Protein AF-A0A1I1QDD0-F1 (afdb_monomer_lite)

Sequence (96 aa):
MKKIAAIFVLIAELFLLNPSPATAQILTTPIKVLIVYDAPSPDQYEKLGFAYAIMLRNLIGHFNSAVDLVPIQNYSAGKIESYQATFYLGSYYNNP

Radius of gyration: 25.01 Å; chains: 1; bounding box: 55×49×55 Å

Secondary structure (DSSP, 8-state):
-HHHHHHHHHHHHHHHTSPPP-------SPEEEEEEE---TTSTTTTHHHHHHHHHHHHHTTSSEEEEEEEGGG--TTGGGG-SEEEEE--STT--

pLDDT: mean 88.82, std 11.94, range [62.41, 98.75]

Structure (mmCIF, N/CA/C/O backbone):
data_AF-A0A1I1QDD0-F1
#
_entry.id   AF-A0A1I1QDD0-F1
#
loop_
_atom_site.group_PDB
_atom_site.id
_atom_site.type_symbol
_atom_site.label_atom_id
_atom_site.label_alt_id
_atom_site.label_comp_id
_atom_site.label_asym_id
_atom_site.label_entity_id
_atom_site.label_seq_id
_atom_site.pdbx_PDB_ins_code
_atom_site.Cartn_x
_atom_site.Cartn_y
_atom_site.Cartn_z
_atom_site.occupancy
_atom_site.B_iso_or_equiv
_atom_site.auth_seq_id
_atom_site.auth_comp_id
_atom_site.auth_asym_id
_atom_site.auth_atom_id
_atom_site.pdbx_PDB_model_num
ATOM 1 N N . MET A 1 1 ? 42.659 -39.681 -35.923 1.00 62.41 1 MET A N 1
ATOM 2 C CA . MET A 1 1 ? 41.332 -39.097 -36.235 1.00 62.41 1 MET A CA 1
ATOM 3 C C . MET A 1 1 ? 40.364 -39.144 -35.049 1.00 62.41 1 MET A C 1
ATOM 5 O O . MET A 1 1 ? 39.930 -38.087 -34.624 1.00 62.41 1 MET A O 1
ATOM 9 N N . LYS A 1 2 ? 40.091 -40.309 -34.436 1.00 62.97 2 LYS A N 1
ATOM 10 C CA . LYS A 1 2 ? 39.131 -40.434 -33.310 1.00 62.97 2 LYS A CA 1
ATOM 11 C C . LYS A 1 2 ? 39.449 -39.572 -32.068 1.00 62.97 2 LYS A C 1
ATOM 13 O O . LYS A 1 2 ? 38.548 -38.977 -31.499 1.00 62.97 2 LYS A O 1
ATOM 18 N N . LYS A 1 3 ? 40.729 -39.448 -31.686 1.00 64.12 3 LYS A N 1
ATOM 19 C CA . LYS A 1 3 ? 41.162 -38.624 -30.534 1.00 64.12 3 LYS A CA 1
ATOM 20 C C . LYS A 1 3 ? 40.982 -37.115 -30.756 1.00 64.12 3 LYS A C 1
ATOM 22 O O . LYS A 1 3 ? 40.695 -36.393 -29.816 1.00 64.12 3 LYS A O 1
ATOM 27 N N . ILE A 1 4 ? 41.124 -36.663 -32.003 1.00 74.81 4 ILE A N 1
ATOM 28 C CA . ILE A 1 4 ? 40.940 -35.255 -32.381 1.00 74.81 4 ILE A CA 1
ATOM 29 C C . ILE A 1 4 ? 39.447 -34.906 -32.337 1.00 74.81 4 ILE A C 1
ATOM 31 O O . ILE A 1 4 ? 39.080 -33.887 -31.768 1.00 74.81 4 ILE A O 1
ATOM 35 N N . ALA A 1 5 ? 38.582 -35.795 -32.836 1.00 74.00 5 ALA A N 1
ATOM 36 C CA . ALA A 1 5 ? 37.131 -35.625 -32.746 1.00 74.00 5 ALA A CA 1
ATOM 37 C C . ALA A 1 5 ? 36.632 -35.539 -31.289 1.00 74.00 5 ALA A C 1
ATOM 39 O O . ALA A 1 5 ? 35.792 -34.701 -30.986 1.00 74.00 5 ALA A O 1
ATOM 40 N N . ALA A 1 6 ? 37.194 -36.341 -30.376 1.00 74.06 6 ALA A N 1
ATOM 41 C CA . ALA A 1 6 ? 36.828 -36.304 -28.957 1.00 74.06 6 ALA A CA 1
ATOM 42 C C . ALA A 1 6 ? 37.166 -34.963 -28.274 1.00 74.06 6 ALA A C 1
ATOM 44 O O . ALA A 1 6 ? 36.406 -34.493 -27.433 1.00 74.06 6 ALA A O 1
ATOM 45 N N . ILE A 1 7 ? 38.271 -34.318 -28.661 1.00 78.88 7 ILE A N 1
ATOM 46 C CA . ILE A 1 7 ? 38.660 -33.003 -28.126 1.00 78.88 7 ILE A CA 1
ATOM 47 C C . ILE A 1 7 ? 37.685 -31.914 -28.591 1.00 78.88 7 ILE A C 1
ATOM 49 O O . ILE A 1 7 ? 37.296 -31.063 -27.797 1.00 78.88 7 ILE A O 1
ATOM 53 N N . PHE A 1 8 ? 37.242 -31.959 -29.850 1.00 79.31 8 PHE A N 1
ATOM 54 C CA . PHE A 1 8 ? 36.250 -31.006 -30.356 1.00 79.31 8 PHE A CA 1
ATOM 55 C C . PHE A 1 8 ? 34.883 -31.153 -29.677 1.00 79.31 8 PHE A C 1
ATOM 57 O O . PHE A 1 8 ? 34.238 -30.143 -29.408 1.00 79.31 8 PHE A O 1
ATOM 64 N N . VAL A 1 9 ? 34.468 -32.381 -29.349 1.00 80.62 9 VAL A N 1
ATOM 65 C CA . VAL A 1 9 ? 33.231 -32.632 -28.587 1.00 80.62 9 VAL A CA 1
ATOM 66 C C . VAL A 1 9 ? 33.337 -32.063 -27.171 1.00 80.62 9 VAL A C 1
ATOM 68 O O . VAL A 1 9 ? 32.450 -31.329 -26.749 1.00 80.62 9 VAL A O 1
ATOM 71 N N . LEU A 1 10 ? 34.459 -32.297 -26.482 1.00 77.62 10 LEU A N 1
ATOM 72 C CA . LEU A 1 10 ? 34.678 -31.773 -25.131 1.00 77.62 10 LEU A CA 1
ATOM 73 C C . LEU A 1 10 ? 34.659 -30.232 -25.097 1.00 77.62 10 LEU A C 1
ATOM 75 O O . LEU A 1 10 ? 34.070 -29.634 -24.202 1.00 77.62 10 LEU A O 1
ATOM 79 N N . ILE A 1 11 ? 35.265 -29.574 -26.091 1.00 76.94 11 ILE A N 1
ATOM 80 C CA . ILE A 1 11 ? 35.262 -28.106 -26.192 1.00 76.94 11 ILE A CA 1
ATOM 81 C C . ILE A 1 11 ? 33.848 -27.575 -26.472 1.00 76.94 11 ILE A C 1
ATOM 83 O O . ILE A 1 11 ? 33.451 -26.569 -25.888 1.00 76.94 11 ILE A O 1
ATOM 87 N N . ALA A 1 12 ? 33.070 -28.247 -27.325 1.00 73.81 12 ALA A N 1
ATOM 88 C CA . ALA A 1 12 ? 31.691 -27.853 -27.613 1.00 73.81 12 ALA A CA 1
ATOM 89 C C . ALA A 1 12 ? 30.786 -27.961 -26.372 1.00 73.81 12 ALA A C 1
ATOM 91 O O . ALA A 1 12 ? 29.992 -27.060 -26.110 1.00 73.81 12 ALA A O 1
ATOM 92 N N . GLU A 1 13 ? 30.948 -29.013 -25.568 1.00 71.00 13 GLU A N 1
ATOM 93 C CA . GLU A 1 13 ? 30.218 -29.188 -24.307 1.00 71.00 13 GLU A CA 1
ATOM 94 C C . GLU A 1 13 ? 30.586 -28.112 -23.273 1.00 71.00 13 GLU A C 1
ATOM 96 O O . GLU A 1 13 ? 29.703 -27.568 -22.611 1.00 71.00 13 GLU A O 1
ATOM 101 N N . LEU A 1 14 ? 31.863 -27.716 -23.196 1.00 66.56 14 LEU A N 1
ATOM 102 C CA . LEU A 1 14 ? 32.310 -26.597 -22.357 1.00 66.56 14 LEU A CA 1
ATOM 103 C C . LEU A 1 14 ? 31.696 -25.247 -22.769 1.00 66.56 14 LEU A C 1
ATOM 105 O O . LEU A 1 14 ? 31.436 -24.413 -21.904 1.00 66.56 14 LEU A O 1
ATOM 109 N N . PHE A 1 15 ? 31.417 -25.031 -24.058 1.00 64.75 15 PHE A N 1
ATOM 110 C CA . PHE A 1 15 ? 30.724 -23.824 -24.531 1.00 64.75 15 PHE A CA 1
ATOM 111 C C . PHE A 1 15 ? 29.221 -23.824 -24.211 1.00 64.75 15 PHE A C 1
ATOM 113 O O . PHE A 1 15 ? 28.659 -22.759 -23.964 1.00 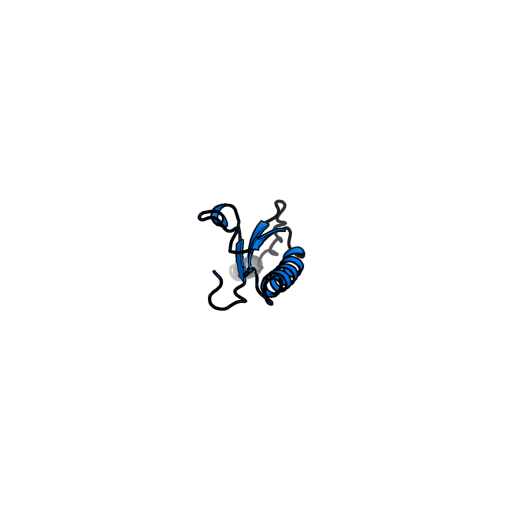64.75 15 PHE A O 1
ATOM 120 N N . LEU A 1 16 ? 28.572 -24.993 -24.177 1.00 66.69 16 LEU A N 1
ATOM 121 C CA . LEU A 1 16 ? 27.152 -25.137 -23.817 1.00 66.69 16 LEU A CA 1
ATOM 122 C C . LEU A 1 16 ? 26.900 -25.015 -22.305 1.00 66.69 16 LEU A C 1
ATOM 124 O O . LEU A 1 16 ? 25.780 -24.727 -21.889 1.00 66.69 16 LEU A O 1
ATOM 128 N N . LEU A 1 17 ? 27.938 -25.214 -21.489 1.00 65.62 17 LEU A N 1
ATOM 129 C CA . LEU A 1 17 ? 27.901 -25.046 -20.034 1.00 65.62 17 LEU A CA 1
ATOM 130 C C . LEU A 1 17 ? 28.084 -23.592 -19.580 1.00 65.62 17 LEU A C 1
ATOM 132 O O . LEU A 1 17 ? 27.950 -23.322 -18.388 1.00 65.62 17 LEU A O 1
ATOM 136 N N . ASN A 1 18 ? 28.368 -22.654 -20.490 1.00 69.44 18 ASN A N 1
ATOM 137 C CA . ASN A 1 18 ? 28.395 -21.235 -20.152 1.00 69.44 18 ASN A CA 1
ATOM 138 C C . ASN A 1 18 ? 26.959 -20.694 -20.122 1.00 69.44 18 ASN A C 1
ATOM 140 O O . ASN A 1 18 ? 26.358 -20.525 -21.189 1.00 69.44 18 ASN A O 1
ATOM 144 N N . PRO A 1 19 ? 26.387 -20.385 -18.940 1.00 69.62 19 PRO A N 1
ATOM 145 C CA . PRO A 1 19 ? 25.117 -19.683 -18.898 1.00 69.62 19 PRO A CA 1
ATOM 146 C C . PRO A 1 19 ? 25.307 -18.349 -19.620 1.00 69.62 19 PRO A C 1
ATOM 148 O O . PRO A 1 19 ? 26.197 -17.566 -19.280 1.00 69.62 19 PRO A O 1
ATOM 151 N N . SER A 1 20 ? 24.490 -18.101 -20.646 1.00 72.19 20 SER A N 1
ATOM 152 C CA . SER A 1 20 ? 24.444 -16.780 -21.271 1.00 72.19 20 SER A CA 1
ATOM 153 C C . SER A 1 20 ? 24.227 -15.742 -20.169 1.00 72.19 20 SER A C 1
ATOM 155 O O . SER A 1 20 ? 23.401 -15.993 -19.283 1.00 72.19 20 SER A O 1
ATOM 157 N N . PRO A 1 21 ? 24.953 -14.607 -20.175 1.00 71.06 21 PRO A N 1
ATOM 158 C CA . PRO A 1 21 ? 24.738 -13.573 -19.178 1.00 71.06 21 PRO A CA 1
ATOM 159 C C . PRO A 1 21 ? 23.256 -13.210 -19.202 1.00 71.06 21 PRO A C 1
ATOM 161 O O . PRO A 1 21 ? 22.722 -12.824 -20.246 1.00 71.06 21 PRO A O 1
ATOM 164 N N . ALA A 1 22 ? 22.578 -13.414 -18.070 1.00 70.12 22 ALA A N 1
ATOM 165 C CA . ALA A 1 22 ? 21.177 -13.069 -17.938 1.00 70.12 22 ALA A CA 1
ATOM 166 C C . ALA A 1 22 ? 21.049 -11.584 -18.280 1.00 70.12 22 ALA A C 1
ATOM 168 O O . ALA A 1 22 ? 21.575 -10.720 -17.579 1.00 70.12 22 ALA A O 1
ATOM 169 N N . THR A 1 23 ? 20.413 -11.290 -19.410 1.00 68.75 23 THR A N 1
ATOM 170 C CA . THR A 1 23 ? 20.154 -9.907 -19.787 1.00 68.75 23 THR A CA 1
ATOM 171 C C . THR A 1 23 ? 19.115 -9.394 -18.806 1.00 68.75 23 THR A C 1
ATOM 173 O O . THR A 1 23 ? 18.004 -9.924 -18.753 1.00 68.75 23 THR A O 1
ATOM 176 N N . ALA A 1 24 ? 19.486 -8.405 -17.993 1.00 65.94 24 ALA A N 1
ATOM 177 C CA . ALA A 1 24 ? 18.543 -7.748 -17.105 1.00 65.94 24 ALA A CA 1
ATOM 178 C C . ALA A 1 24 ? 17.399 -7.185 -17.958 1.00 65.94 24 ALA A C 1
ATOM 180 O O . ALA A 1 24 ? 17.611 -6.322 -18.812 1.00 65.94 24 ALA A O 1
ATOM 181 N N . GLN A 1 25 ? 16.192 -7.712 -17.764 1.00 69.00 25 GLN A N 1
ATOM 182 C CA . GLN A 1 25 ? 15.009 -7.182 -18.424 1.00 69.00 25 GLN A CA 1
ATOM 183 C C . GLN A 1 25 ? 14.696 -5.831 -17.788 1.00 69.00 25 GLN A C 1
ATOM 185 O O . GLN A 1 25 ? 14.328 -5.751 -16.616 1.00 69.00 25 GLN A O 1
ATOM 190 N N . ILE A 1 26 ? 14.872 -4.757 -18.553 1.00 68.81 26 ILE A N 1
ATOM 191 C CA . ILE A 1 26 ? 14.438 -3.430 -18.128 1.00 68.81 26 ILE A CA 1
ATOM 192 C C . ILE A 1 26 ? 12.914 -3.423 -18.223 1.00 68.81 26 ILE A C 1
ATOM 194 O O . ILE A 1 26 ? 12.355 -3.423 -19.321 1.00 68.81 26 ILE A O 1
ATOM 198 N N . LEU A 1 27 ? 12.232 -3.419 -17.077 1.00 73.81 27 LEU A N 1
ATOM 199 C CA . LEU A 1 27 ? 10.802 -3.137 -17.049 1.00 73.81 27 LEU A CA 1
ATOM 200 C C . LEU A 1 27 ? 10.609 -1.683 -17.483 1.00 73.81 27 LEU A C 1
ATOM 202 O O . LEU A 1 27 ? 11.024 -0.768 -16.775 1.00 73.81 27 LEU A O 1
ATOM 206 N N . THR A 1 28 ? 10.011 -1.459 -18.649 1.00 83.69 28 THR A N 1
ATOM 207 C CA . THR A 1 28 ? 9.746 -0.108 -19.175 1.00 83.69 28 THR A CA 1
ATOM 208 C C . THR A 1 28 ? 8.434 0.468 -18.653 1.00 83.69 28 THR A C 1
ATOM 210 O O . THR A 1 28 ? 8.299 1.681 -18.525 1.00 83.69 28 THR A O 1
ATOM 213 N N . THR A 1 29 ? 7.479 -0.395 -18.304 1.00 91.56 29 THR A N 1
ATOM 214 C CA . THR A 1 29 ? 6.209 -0.001 -17.685 1.00 91.56 29 THR A CA 1
ATOM 215 C C . THR A 1 29 ? 6.327 -0.124 -16.166 1.00 91.56 29 THR A C 1
ATOM 217 O O . THR A 1 29 ? 6.725 -1.195 -15.703 1.00 91.56 29 THR A O 1
ATOM 220 N N . PRO A 1 30 ? 5.988 0.919 -15.384 1.00 94.62 30 PRO A N 1
ATOM 221 C CA . PRO A 1 30 ? 6.028 0.833 -13.931 1.00 94.62 30 PRO A CA 1
ATOM 222 C C . PRO A 1 30 ? 5.110 -0.269 -13.391 1.00 94.62 30 PRO A C 1
ATOM 224 O O . PRO A 1 30 ? 3.953 -0.384 -13.798 1.00 94.62 30 PRO A O 1
ATOM 227 N N . ILE A 1 31 ? 5.607 -1.046 -12.430 1.00 95.50 31 ILE A N 1
ATOM 228 C CA . ILE A 1 31 ? 4.803 -1.997 -11.654 1.00 95.50 31 ILE A CA 1
ATOM 229 C C . ILE A 1 31 ? 3.835 -1.198 -10.779 1.00 95.50 31 ILE A C 1
ATOM 231 O O . ILE A 1 31 ? 4.266 -0.440 -9.911 1.00 95.50 31 ILE A O 1
ATOM 235 N N . LYS A 1 32 ? 2.529 -1.372 -10.962 1.00 97.88 32 LYS A N 1
ATOM 236 C CA . LYS A 1 32 ? 1.518 -0.822 -10.060 1.00 97.88 32 LYS A CA 1
ATOM 237 C C . LYS A 1 32 ? 1.475 -1.650 -8.783 1.00 97.88 32 LYS A C 1
ATOM 239 O O . LYS A 1 32 ? 1.161 -2.843 -8.808 1.00 97.88 32 LYS A O 1
ATOM 244 N N . VAL A 1 33 ? 1.739 -0.991 -7.665 1.00 98.56 33 VAL A N 1
ATOM 245 C CA . VAL A 1 33 ? 1.716 -1.575 -6.327 1.00 98.56 33 VAL A CA 1
ATOM 246 C C . VAL A 1 33 ? 0.632 -0.900 -5.502 1.00 98.56 33 VAL A C 1
ATOM 248 O O . VAL A 1 33 ? 0.558 0.326 -5.448 1.00 98.56 33 VAL A O 1
ATOM 251 N N . LEU A 1 34 ? -0.187 -1.703 -4.834 1.00 98.75 34 LEU A N 1
ATOM 252 C CA . LEU A 1 34 ? -1.133 -1.227 -3.836 1.00 98.75 34 LEU A CA 1
ATOM 253 C C . LEU A 1 34 ? -0.579 -1.515 -2.440 1.00 98.75 34 LEU A C 1
ATOM 255 O O . LEU A 1 34 ? -0.237 -2.651 -2.125 1.00 98.75 34 LEU A O 1
ATOM 259 N N . ILE A 1 35 ? -0.516 -0.504 -1.584 1.00 98.75 35 ILE A N 1
ATOM 260 C CA . ILE A 1 35 ? -0.270 -0.683 -0.155 1.00 98.75 35 ILE A CA 1
ATOM 261 C C . ILE A 1 35 ? -1.541 -0.273 0.571 1.00 98.75 35 ILE A C 1
ATOM 263 O O . ILE A 1 35 ? -1.922 0.899 0.580 1.00 98.75 35 ILE A O 1
ATOM 267 N N . VAL A 1 36 ? -2.192 -1.254 1.181 1.00 98.44 36 VAL A N 1
ATOM 268 C CA . VAL A 1 36 ? -3.328 -1.037 2.069 1.00 98.44 36 VAL A CA 1
ATOM 269 C C . VAL A 1 36 ? -2.813 -1.007 3.504 1.00 98.44 36 VAL A C 1
ATOM 271 O O . VAL A 1 36 ? -2.000 -1.851 3.874 1.00 98.44 36 VAL A O 1
ATOM 274 N N . TYR A 1 37 ? -3.240 -0.044 4.314 1.00 98.19 37 TYR A N 1
ATOM 275 C CA . TYR A 1 37 ? -2.741 0.115 5.683 1.00 98.19 37 TYR A CA 1
ATOM 276 C C . TYR A 1 37 ? -3.863 0.402 6.676 1.00 98.19 37 TYR A C 1
ATOM 278 O O . TYR A 1 37 ? -4.893 0.974 6.319 1.00 98.19 37 TYR A O 1
ATOM 286 N N . ASP A 1 38 ? -3.652 0.028 7.934 1.00 97.81 38 ASP A N 1
ATOM 287 C CA . ASP A 1 38 ? -4.568 0.392 9.010 1.00 97.81 38 ASP A CA 1
ATOM 288 C C . ASP A 1 38 ? -4.523 1.897 9.301 1.00 97.81 38 ASP A C 1
ATOM 290 O O . ASP A 1 38 ? -3.454 2.476 9.504 1.00 97.81 38 ASP A O 1
ATOM 294 N N . ALA A 1 39 ? -5.698 2.520 9.355 1.00 96.19 39 ALA A N 1
ATOM 295 C CA . ALA A 1 39 ? -5.886 3.919 9.721 1.00 96.19 39 ALA A CA 1
ATOM 296 C C . ALA A 1 39 ? -7.146 4.060 10.594 1.00 96.19 39 ALA A C 1
ATOM 298 O O . ALA A 1 39 ? -8.140 4.634 10.144 1.00 96.19 39 ALA A O 1
ATOM 299 N N . PRO A 1 40 ? -7.149 3.487 11.814 1.00 95.00 40 PRO A N 1
ATOM 300 C CA . PRO A 1 40 ? -8.292 3.601 12.716 1.00 95.00 40 PRO A CA 1
ATOM 301 C C . PRO A 1 40 ? -8.583 5.084 12.959 1.00 95.00 40 PRO A C 1
ATOM 303 O O . PRO A 1 40 ? -7.699 5.825 13.383 1.00 95.00 40 PRO A O 1
ATOM 306 N N . SER A 1 41 ? -9.805 5.525 12.663 1.00 90.56 41 SER A N 1
ATOM 307 C CA . SER A 1 41 ? -10.214 6.913 12.867 1.00 90.56 41 SER A CA 1
ATOM 308 C C . SER A 1 41 ? -11.619 6.981 13.469 1.00 90.56 41 SER A C 1
ATOM 310 O O . SER A 1 41 ? -12.520 6.295 12.976 1.00 90.56 41 SER A O 1
ATOM 312 N N . PRO A 1 42 ? -11.841 7.811 14.504 1.00 89.25 42 PRO A N 1
ATOM 313 C CA . PRO A 1 42 ? -10.838 8.592 15.239 1.00 89.25 42 PRO A CA 1
ATOM 314 C C . PRO A 1 42 ? -10.066 7.724 16.257 1.00 89.25 42 PRO A C 1
ATOM 316 O O . PRO A 1 42 ? -10.682 7.122 17.132 1.00 89.25 42 PRO A O 1
ATOM 319 N N . ASP A 1 43 ? -8.728 7.684 16.191 1.00 93.31 43 ASP A N 1
ATOM 320 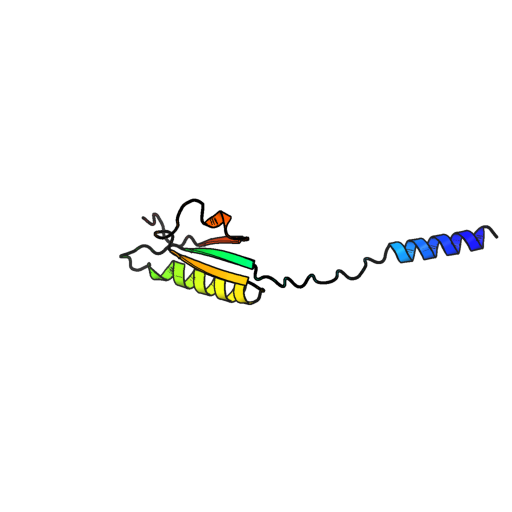C CA . ASP A 1 43 ? -7.880 6.974 17.169 1.00 93.31 43 ASP A CA 1
ATOM 321 C C . ASP A 1 43 ? -6.460 7.584 17.271 1.00 93.31 43 ASP A C 1
ATOM 323 O O . ASP A 1 43 ? -5.954 8.204 16.335 1.00 93.31 43 ASP A O 1
ATOM 327 N N . GLN A 1 44 ? -5.780 7.406 18.412 1.00 92.81 44 GLN A N 1
ATOM 328 C CA . GLN A 1 44 ? -4.407 7.894 18.627 1.00 92.81 44 GLN A CA 1
ATOM 329 C C . GLN A 1 44 ? -3.364 7.258 17.685 1.00 92.81 44 GLN A C 1
ATOM 331 O O . GLN A 1 44 ? -2.314 7.852 17.431 1.00 92.81 44 GLN A O 1
ATOM 336 N N . TYR A 1 45 ? -3.647 6.066 17.158 1.00 93.81 45 TYR A N 1
ATOM 337 C CA . TYR A 1 45 ? -2.782 5.311 16.257 1.00 93.81 45 TYR A CA 1
ATOM 338 C C . TYR A 1 45 ? -3.152 5.479 14.775 1.00 93.81 45 TYR A C 1
ATOM 340 O O . TYR A 1 45 ? -2.546 4.814 13.936 1.00 93.81 45 TYR A O 1
ATOM 348 N N . GLU A 1 46 ? -4.064 6.397 14.419 1.00 94.00 46 GLU A N 1
ATOM 349 C CA . GLU A 1 46 ? -4.516 6.654 13.035 1.00 94.00 46 GLU A CA 1
ATOM 350 C C . GLU A 1 46 ? -3.352 6.788 12.033 1.00 94.00 46 GLU A C 1
ATOM 352 O O . GLU A 1 46 ? -3.415 6.331 10.893 1.00 94.00 46 GLU A O 1
ATOM 357 N N . LYS A 1 47 ? -2.243 7.394 12.471 1.00 95.56 47 LYS A N 1
ATOM 358 C CA . LYS A 1 47 ? -1.070 7.672 11.629 1.00 95.56 47 LYS A CA 1
ATOM 359 C C . LYS A 1 47 ? -0.024 6.555 11.612 1.00 95.56 47 LYS A C 1
ATOM 361 O O . LYS A 1 47 ? 0.920 6.644 10.826 1.00 95.56 47 LYS A O 1
ATOM 366 N N . LEU A 1 48 ? -0.151 5.529 12.457 1.00 97.00 48 LEU A N 1
ATOM 367 C CA . LEU A 1 48 ? 0.872 4.491 12.618 1.00 97.00 48 LEU A CA 1
ATOM 368 C C . LEU A 1 48 ? 1.028 3.653 11.343 1.00 97.00 48 LEU A C 1
ATOM 370 O O . LEU A 1 48 ? 2.129 3.561 10.797 1.00 97.00 48 LEU A O 1
ATOM 374 N N . GLY A 1 49 ? -0.076 3.110 10.824 1.00 97.31 49 GLY A N 1
ATOM 375 C CA . GLY A 1 49 ? -0.060 2.322 9.592 1.00 97.31 49 GLY A CA 1
ATOM 376 C C . GLY A 1 49 ? 0.380 3.149 8.387 1.00 97.31 49 GLY A C 1
ATOM 377 O O . GLY A 1 49 ? 1.160 2.677 7.560 1.00 97.31 49 GLY A O 1
ATOM 378 N N . PHE A 1 50 ? -0.019 4.425 8.330 1.00 97.75 50 PHE A N 1
ATOM 379 C CA . PHE A 1 50 ? 0.413 5.336 7.270 1.00 97.75 50 PHE A CA 1
ATOM 380 C C . PHE A 1 50 ? 1.928 5.583 7.287 1.00 97.75 50 PHE A C 1
ATOM 382 O O . PHE A 1 50 ? 2.564 5.591 6.233 1.00 97.75 50 PHE A O 1
ATOM 389 N N . ALA A 1 51 ? 2.532 5.730 8.470 1.00 98.31 51 ALA A N 1
ATOM 390 C CA . ALA A 1 51 ? 3.978 5.886 8.595 1.00 98.31 51 ALA A CA 1
ATOM 391 C C . ALA A 1 51 ? 4.728 4.660 8.043 1.00 98.31 51 ALA A C 1
ATOM 393 O O . ALA A 1 51 ? 5.662 4.814 7.252 1.00 98.31 51 ALA A O 1
ATOM 394 N N . TYR A 1 52 ? 4.282 3.444 8.375 1.00 98.38 52 TYR A N 1
ATOM 395 C CA . TYR A 1 52 ? 4.859 2.214 7.821 1.00 98.38 52 TYR A CA 1
ATOM 396 C C . TYR A 1 52 ? 4.632 2.089 6.310 1.00 98.38 52 TYR A C 1
ATOM 398 O O . TYR A 1 52 ? 5.538 1.676 5.584 1.00 98.38 52 TYR A O 1
ATOM 406 N N . ALA A 1 53 ? 3.469 2.516 5.815 1.00 98.56 53 ALA A N 1
ATOM 407 C CA . ALA A 1 53 ? 3.163 2.540 4.389 1.00 98.56 53 ALA A CA 1
ATOM 408 C C . ALA A 1 53 ? 4.099 3.476 3.611 1.00 98.56 53 ALA A C 1
ATOM 410 O O . ALA A 1 53 ? 4.574 3.114 2.534 1.00 98.56 53 ALA A O 1
ATOM 411 N N . ILE A 1 54 ? 4.439 4.641 4.175 1.00 98.62 54 ILE A N 1
ATOM 412 C CA . ILE A 1 54 ? 5.444 5.550 3.606 1.00 98.62 54 ILE A CA 1
ATOM 413 C C . ILE A 1 54 ? 6.824 4.887 3.576 1.00 98.62 54 ILE A C 1
ATOM 415 O O . ILE A 1 54 ? 7.504 4.956 2.553 1.00 98.62 54 ILE A O 1
ATOM 419 N N . MET A 1 55 ? 7.245 4.224 4.658 1.00 98.69 55 MET A N 1
ATOM 420 C CA . MET A 1 55 ? 8.543 3.536 4.700 1.00 98.69 55 MET A CA 1
ATOM 421 C C . MET A 1 55 ? 8.638 2.441 3.631 1.00 98.69 55 MET A C 1
ATOM 423 O O . MET A 1 55 ? 9.627 2.379 2.898 1.00 98.69 55 MET A O 1
ATOM 427 N N . LEU A 1 56 ? 7.589 1.625 3.489 1.00 98.69 56 LEU A N 1
ATOM 428 C CA . LEU A 1 56 ? 7.523 0.598 2.453 1.00 98.69 56 LEU A CA 1
ATOM 429 C C . LEU A 1 56 ? 7.492 1.213 1.048 1.00 98.69 56 LEU A C 1
ATOM 431 O O . LEU A 1 56 ? 8.234 0.769 0.177 1.00 98.69 56 LEU A O 1
ATOM 435 N N . ARG A 1 57 ? 6.703 2.271 0.822 1.00 98.62 57 ARG A N 1
ATOM 436 C CA . ARG A 1 57 ? 6.696 3.007 -0.451 1.00 98.62 57 ARG A CA 1
ATOM 437 C C . ARG A 1 57 ? 8.082 3.540 -0.804 1.00 98.62 57 ARG A C 1
ATOM 439 O O . ARG A 1 57 ? 8.465 3.461 -1.965 1.00 98.62 57 ARG A O 1
ATOM 446 N N . ASN A 1 58 ? 8.825 4.073 0.164 1.00 98.44 58 ASN A N 1
ATOM 447 C CA . ASN A 1 58 ? 10.171 4.593 -0.070 1.00 98.44 58 ASN A CA 1
ATOM 448 C C . ASN A 1 58 ? 11.124 3.483 -0.521 1.00 98.44 58 ASN A C 1
ATOM 450 O O . ASN A 1 58 ? 11.855 3.684 -1.484 1.00 98.44 58 ASN A O 1
ATOM 454 N N . LEU A 1 59 ? 11.061 2.304 0.106 1.00 98.06 59 LEU A N 1
ATOM 455 C CA . LEU A 1 59 ? 11.808 1.127 -0.339 1.00 98.06 59 LEU A CA 1
ATOM 456 C C . LEU A 1 59 ? 11.393 0.695 -1.755 1.00 98.06 59 LEU A C 1
ATOM 458 O O . LEU A 1 59 ? 12.243 0.476 -2.614 1.00 98.06 59 LEU A O 1
ATOM 462 N N . ILE A 1 60 ? 10.087 0.606 -2.015 1.00 97.56 60 ILE A N 1
ATOM 463 C CA . ILE A 1 60 ? 9.550 0.181 -3.314 1.00 97.56 60 ILE A CA 1
ATOM 464 C C . ILE A 1 60 ? 9.867 1.200 -4.425 1.00 97.56 60 ILE A C 1
ATOM 466 O O . ILE A 1 60 ? 10.055 0.820 -5.578 1.00 97.56 60 ILE A O 1
ATOM 470 N N . GLY A 1 61 ? 10.032 2.479 -4.086 1.00 95.38 61 GLY A N 1
ATOM 471 C CA . GLY A 1 61 ? 10.427 3.537 -5.018 1.00 95.38 61 GLY A CA 1
ATOM 472 C C . GLY A 1 61 ? 11.805 3.347 -5.665 1.00 95.38 61 GLY A C 1
ATOM 473 O O . GLY A 1 61 ? 12.103 4.024 -6.644 1.00 95.38 61 GLY A O 1
ATOM 474 N N . HIS A 1 62 ? 12.632 2.417 -5.173 1.00 95.19 62 HIS A N 1
ATOM 475 C CA . HIS A 1 62 ? 13.878 2.015 -5.838 1.00 95.19 62 HIS A CA 1
ATOM 476 C C . HIS A 1 62 ? 13.653 1.120 -7.071 1.00 95.19 62 HIS A C 1
ATOM 478 O O . HIS A 1 62 ? 14.578 0.916 -7.857 1.00 95.19 62 HIS A O 1
ATOM 484 N N . PHE A 1 63 ? 12.443 0.591 -7.258 1.00 93.88 63 PHE A N 1
ATOM 485 C CA . PHE A 1 63 ? 12.039 -0.157 -8.448 1.00 93.88 63 PHE A CA 1
ATOM 486 C C . PHE A 1 63 ? 11.255 0.751 -9.401 1.00 93.88 63 PHE A C 1
ATOM 488 O O . PHE A 1 63 ? 10.636 1.721 -8.963 1.00 93.88 63 PHE A O 1
ATOM 495 N N . ASN A 1 64 ? 11.207 0.406 -10.696 1.00 94.88 64 ASN A N 1
ATOM 496 C CA . ASN A 1 64 ? 10.300 1.070 -11.638 1.00 94.88 64 ASN A CA 1
ATOM 497 C C . ASN A 1 64 ? 8.846 0.720 -11.279 1.00 94.88 64 ASN A C 1
ATOM 499 O O . ASN A 1 64 ? 8.294 -0.268 -11.764 1.00 94.88 64 ASN A O 1
ATOM 503 N N . SER A 1 65 ? 8.255 1.485 -10.366 1.00 96.38 65 SER A N 1
ATOM 504 C CA . SER A 1 65 ? 6.968 1.192 -9.750 1.00 96.38 65 SER A CA 1
ATOM 505 C C . SER A 1 65 ? 6.144 2.457 -9.521 1.00 96.38 65 SER A C 1
ATOM 507 O O . SER A 1 65 ? 6.672 3.555 -9.357 1.00 96.38 65 SER A O 1
ATOM 509 N N . ALA A 1 66 ? 4.827 2.286 -9.513 1.00 97.69 66 ALA A N 1
ATOM 510 C CA . ALA A 1 66 ? 3.850 3.293 -9.139 1.00 97.69 66 ALA A CA 1
ATOM 511 C C . ALA A 1 66 ? 3.074 2.763 -7.931 1.00 97.69 66 ALA A C 1
ATOM 513 O O . ALA A 1 66 ? 2.427 1.721 -8.023 1.00 97.69 66 ALA A O 1
ATOM 514 N N . VAL A 1 67 ? 3.176 3.450 -6.793 1.00 98.38 67 VAL A N 1
ATOM 515 C CA . VAL A 1 67 ? 2.652 2.967 -5.510 1.00 98.38 67 VAL A CA 1
ATOM 516 C C . VAL A 1 67 ? 1.463 3.808 -5.063 1.00 98.38 67 VAL A C 1
ATOM 518 O O . VAL A 1 67 ? 1.623 5.008 -4.829 1.00 98.38 67 VAL A O 1
ATOM 521 N N . ASP A 1 68 ? 0.322 3.155 -4.854 1.00 98.50 68 ASP A N 1
ATOM 522 C CA . ASP A 1 68 ? -0.859 3.745 -4.227 1.00 98.50 68 ASP A CA 1
ATOM 523 C C . ASP A 1 68 ? -0.921 3.360 -2.745 1.00 98.50 68 ASP A C 1
ATOM 525 O O . ASP A 1 68 ? -0.779 2.188 -2.394 1.00 98.50 68 ASP A O 1
ATOM 529 N N . LEU A 1 69 ? -1.161 4.346 -1.878 1.00 98.62 69 LEU A N 1
ATOM 530 C CA . LEU A 1 69 ? -1.385 4.148 -0.445 1.00 98.62 69 LEU A CA 1
ATOM 531 C C . LEU A 1 69 ? -2.876 4.319 -0.150 1.00 98.62 69 LEU A C 1
ATOM 533 O O . LEU A 1 69 ? -3.444 5.368 -0.450 1.00 98.62 69 LEU A O 1
ATOM 537 N N . VAL A 1 70 ? -3.511 3.306 0.436 1.00 98.25 70 VAL A N 1
ATOM 538 C CA . VAL A 1 70 ? -4.954 3.306 0.711 1.00 98.25 70 VAL A CA 1
ATOM 539 C C . VAL A 1 70 ? -5.207 2.891 2.164 1.00 98.25 70 VAL A C 1
ATOM 541 O O . VAL A 1 70 ? -4.802 1.794 2.543 1.00 98.25 70 VAL A O 1
ATOM 544 N N . PRO A 1 71 ? -5.883 3.710 2.991 1.00 97.19 71 PRO A N 1
ATOM 545 C CA . PRO A 1 71 ? -6.332 3.240 4.297 1.00 97.19 71 PRO A CA 1
ATOM 546 C C . PRO A 1 71 ? -7.374 2.134 4.101 1.00 97.19 71 PRO A C 1
ATOM 548 O O . PRO A 1 71 ? -8.180 2.210 3.171 1.00 97.19 71 PRO A O 1
ATOM 551 N N . ILE A 1 72 ? -7.372 1.109 4.954 1.00 96.06 72 ILE A N 1
ATOM 552 C CA . ILE A 1 72 ? -8.245 -0.067 4.805 1.00 96.06 72 ILE A CA 1
ATOM 553 C C . ILE A 1 72 ? -9.735 0.305 4.747 1.00 96.06 72 ILE A C 1
ATOM 555 O O . ILE A 1 72 ? -10.475 -0.293 3.973 1.00 96.06 72 ILE A O 1
ATOM 559 N N . GLN A 1 73 ? -10.152 1.368 5.439 1.00 95.00 73 GLN A N 1
ATOM 560 C CA . GLN A 1 73 ? -11.515 1.913 5.386 1.00 95.00 73 GLN A CA 1
ATOM 561 C C . GLN A 1 73 ? -11.939 2.387 3.984 1.00 95.00 73 GLN A C 1
ATOM 563 O O . GLN A 1 73 ? -13.125 2.409 3.667 1.00 95.00 73 GLN A O 1
ATOM 568 N N . ASN A 1 74 ? -10.977 2.744 3.127 1.00 96.81 74 ASN A N 1
ATOM 569 C CA . ASN A 1 74 ? -11.208 3.186 1.748 1.00 96.81 74 ASN A CA 1
ATOM 570 C C . ASN A 1 74 ? -10.885 2.089 0.718 1.00 96.81 74 ASN A C 1
ATOM 572 O O . ASN A 1 74 ? -10.843 2.355 -0.490 1.00 96.81 74 ASN A O 1
ATOM 576 N N . TYR A 1 75 ? -10.595 0.867 1.167 1.00 96.88 75 TYR A N 1
ATOM 577 C CA . TYR A 1 75 ? -10.393 -0.266 0.277 1.00 96.88 75 TYR A CA 1
ATOM 578 C C . TYR A 1 75 ? -11.742 -0.797 -0.228 1.00 96.88 75 TYR A C 1
ATOM 580 O O . TYR A 1 75 ? -12.683 -0.989 0.536 1.00 96.88 75 TYR A O 1
ATOM 588 N N . SER A 1 76 ? -11.826 -1.078 -1.528 1.00 96.62 76 SER A N 1
ATOM 589 C CA . SER A 1 76 ? -12.994 -1.697 -2.157 1.00 96.62 76 SER A CA 1
ATOM 590 C C . SER A 1 76 ? -12.639 -3.085 -2.686 1.00 96.62 76 SER A C 1
ATOM 592 O O . SER A 1 76 ? -11.572 -3.273 -3.276 1.00 96.62 76 SER A O 1
ATOM 594 N N . ALA A 1 77 ? -13.543 -4.055 -2.524 1.00 96.06 77 ALA A N 1
ATOM 595 C CA . ALA A 1 77 ? -13.358 -5.402 -3.065 1.00 96.06 77 ALA A CA 1
ATOM 596 C C . ALA A 1 77 ? -13.066 -5.366 -4.579 1.00 96.06 77 ALA A C 1
ATOM 598 O O . ALA A 1 77 ? -13.586 -4.517 -5.301 1.00 96.06 77 ALA A O 1
ATOM 599 N N . GLY A 1 78 ? -12.183 -6.254 -5.041 1.00 96.19 78 GLY A N 1
ATOM 600 C CA . GLY A 1 78 ? -11.712 -6.295 -6.431 1.00 96.19 78 GLY A CA 1
ATOM 601 C C . GLY A 1 78 ? -10.620 -5.273 -6.773 1.00 96.19 78 GLY A C 1
ATOM 602 O O . GLY A 1 78 ? -9.959 -5.413 -7.797 1.00 96.19 78 GLY A O 1
ATOM 603 N N . LYS A 1 79 ? -10.331 -4.280 -5.914 1.00 96.62 79 LYS A N 1
ATOM 604 C CA . LYS A 1 79 ? -9.298 -3.268 -6.206 1.00 96.62 79 LYS A CA 1
ATOM 605 C C . LYS A 1 79 ? -7.918 -3.881 -6.450 1.00 96.62 79 LYS A C 1
ATOM 607 O O . LYS A 1 79 ? -7.209 -3.398 -7.329 1.00 96.62 79 LYS A O 1
ATOM 612 N N . ILE A 1 80 ? -7.561 -4.955 -5.735 1.00 97.19 80 ILE A N 1
ATOM 613 C CA . ILE A 1 80 ? -6.285 -5.672 -5.919 1.00 97.19 80 ILE A CA 1
ATOM 614 C C . ILE A 1 80 ? -6.066 -6.190 -7.347 1.00 97.19 80 ILE A C 1
ATOM 616 O O . ILE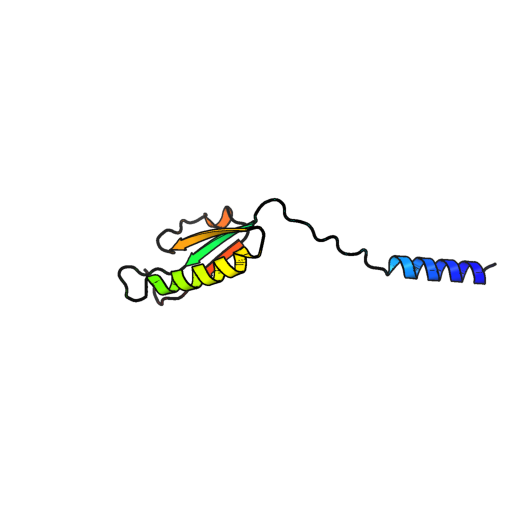 A 1 80 ? -4.923 -6.283 -7.779 1.00 97.19 80 ILE A O 1
ATOM 620 N N . GLU A 1 81 ? -7.130 -6.478 -8.100 1.00 97.44 81 GLU A N 1
ATOM 621 C CA . GLU A 1 81 ? -7.045 -7.065 -9.446 1.00 97.44 81 GLU A CA 1
ATOM 622 C C . GLU A 1 81 ? -6.398 -6.109 -10.461 1.00 97.44 81 GLU A C 1
ATOM 624 O O . GLU A 1 81 ? -5.884 -6.528 -11.493 1.00 97.44 81 GLU A O 1
ATOM 629 N N . SER A 1 82 ? -6.389 -4.807 -10.156 1.00 97.00 82 SER A N 1
ATOM 630 C CA . SER A 1 82 ? -5.795 -3.755 -10.990 1.00 97.00 82 SER A CA 1
ATOM 631 C C . SER A 1 82 ? -4.314 -3.466 -10.687 1.00 97.00 82 SER A C 1
ATOM 633 O O . SER A 1 82 ? -3.769 -2.482 -11.211 1.00 97.00 82 SER A O 1
ATOM 635 N N . TYR A 1 83 ? -3.672 -4.267 -9.829 1.00 98.19 83 TYR A N 1
ATOM 636 C CA . TYR A 1 83 ? -2.286 -4.096 -9.377 1.00 98.19 83 TYR A CA 1
ATOM 637 C C . TYR A 1 83 ? -1.484 -5.385 -9.569 1.00 98.19 83 TYR A C 1
ATOM 639 O O . TYR A 1 83 ? -2.017 -6.484 -9.462 1.00 98.19 83 TYR A O 1
ATOM 647 N N . GLN A 1 84 ? -0.182 -5.259 -9.837 1.00 97.69 84 GLN A N 1
ATOM 648 C CA . GLN A 1 84 ? 0.707 -6.419 -9.974 1.00 97.69 84 GLN A CA 1
ATOM 649 C C . GLN A 1 84 ? 1.212 -6.938 -8.622 1.00 97.69 84 GLN A C 1
ATOM 651 O O . GLN A 1 84 ? 1.575 -8.105 -8.511 1.00 97.69 84 GLN A O 1
ATOM 656 N N . ALA A 1 85 ? 1.242 -6.084 -7.598 1.00 97.75 85 ALA A N 1
ATOM 657 C CA . ALA A 1 85 ? 1.574 -6.471 -6.233 1.00 97.75 85 ALA A CA 1
ATOM 658 C C . ALA A 1 85 ? 0.699 -5.710 -5.237 1.00 97.75 85 ALA A C 1
ATOM 660 O O . ALA A 1 85 ? 0.379 -4.538 -5.446 1.00 97.75 85 ALA A O 1
ATOM 661 N N . THR A 1 86 ? 0.335 -6.375 -4.141 1.00 98.25 86 THR A N 1
ATOM 662 C CA . THR A 1 86 ? -0.388 -5.753 -3.029 1.00 98.25 86 THR A CA 1
ATOM 663 C C . THR A 1 86 ? 0.265 -6.120 -1.705 1.00 98.25 86 THR A C 1
ATOM 665 O O . THR A 1 86 ? 0.597 -7.281 -1.477 1.00 98.25 86 THR A O 1
ATOM 668 N N . PHE A 1 87 ? 0.408 -5.134 -0.825 1.00 98.44 87 PHE A N 1
ATOM 669 C CA . PHE A 1 87 ? 0.826 -5.313 0.560 1.00 98.44 87 PHE A CA 1
ATOM 670 C C . PHE A 1 87 ? -0.283 -4.820 1.483 1.00 98.44 87 PHE A C 1
ATOM 672 O O . PHE A 1 87 ? -0.867 -3.766 1.236 1.00 98.44 87 PHE A O 1
ATOM 679 N N . TYR A 1 88 ? -0.549 -5.562 2.553 1.00 97.81 88 TYR A N 1
ATOM 680 C CA . TYR A 1 88 ? -1.392 -5.101 3.650 1.00 97.81 88 TYR A CA 1
ATOM 681 C C . TYR A 1 88 ? -0.530 -4.890 4.896 1.00 97.81 88 TYR A C 1
ATOM 683 O O . TYR A 1 88 ? 0.222 -5.783 5.289 1.00 97.81 88 TYR A O 1
ATOM 691 N N . LEU A 1 89 ? -0.621 -3.705 5.495 1.00 97.62 89 LEU A N 1
ATOM 692 C CA . LEU A 1 89 ? 0.094 -3.327 6.709 1.00 97.62 89 LEU A CA 1
ATOM 693 C C . LEU A 1 89 ? -0.883 -3.251 7.880 1.00 97.62 89 LEU A C 1
A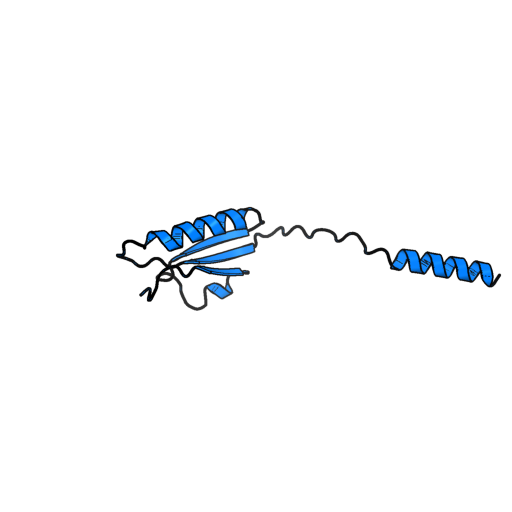TOM 695 O O . LEU A 1 89 ? -1.498 -2.211 8.128 1.00 97.62 89 LEU A O 1
ATOM 699 N N . GLY A 1 90 ? -0.988 -4.374 8.591 1.00 96.00 90 GLY A N 1
ATOM 700 C CA . GLY A 1 90 ? -1.694 -4.462 9.862 1.00 96.00 90 GLY A CA 1
ATOM 701 C C . GLY A 1 90 ? -0.853 -3.843 10.976 1.00 96.00 90 GLY A C 1
ATOM 702 O O . GLY A 1 90 ? 0.255 -4.303 11.252 1.00 96.00 90 GLY A O 1
ATOM 703 N N . SER A 1 91 ? -1.368 -2.798 11.610 1.00 94.19 91 SER A N 1
ATOM 704 C CA . SER A 1 91 ? -0.707 -2.097 12.716 1.00 94.19 91 SER A CA 1
ATOM 705 C C . SER A 1 91 ? -1.642 -1.792 13.880 1.00 94.19 91 SER A C 1
ATOM 707 O O . SER A 1 91 ? -1.200 -1.212 14.870 1.00 94.19 91 SER A O 1
ATOM 709 N N . TYR A 1 92 ? -2.920 -2.158 13.772 1.00 94.31 92 TYR A N 1
ATOM 710 C CA . TYR A 1 92 ? -3.915 -1.890 14.795 1.00 94.31 92 TYR A CA 1
ATOM 711 C C . TYR A 1 92 ? -4.815 -3.106 15.024 1.00 94.31 92 TYR A C 1
ATOM 713 O O . TYR A 1 92 ? -5.324 -3.723 14.091 1.00 94.31 92 TYR A O 1
ATOM 721 N N . TYR A 1 93 ? -5.009 -3.469 16.290 1.00 91.19 93 TYR A N 1
ATOM 722 C CA . TYR A 1 93 ? -5.889 -4.575 16.653 1.00 91.19 93 TYR A CA 1
ATOM 723 C C . TYR A 1 93 ? -7.359 -4.161 16.527 1.00 91.19 93 TYR A C 1
ATOM 725 O O . TYR A 1 93 ? -7.750 -3.134 17.071 1.00 91.19 93 TYR A O 1
ATOM 733 N N . ASN A 1 94 ? -8.179 -5.000 15.882 1.00 89.06 94 ASN A N 1
ATOM 734 C CA . ASN A 1 94 ? -9.622 -4.781 15.723 1.00 89.06 94 ASN A CA 1
ATOM 735 C C . ASN A 1 94 ? -9.962 -3.421 15.082 1.00 89.06 94 ASN A C 1
ATOM 737 O O . ASN A 1 94 ? -10.816 -2.684 15.571 1.00 89.06 94 ASN A O 1
ATOM 741 N N . ASN A 1 95 ? -9.244 -3.087 14.006 1.00 86.31 95 ASN A N 1
ATOM 742 C CA . ASN A 1 95 ? -9.481 -1.886 13.214 1.00 86.31 95 ASN A CA 1
ATOM 743 C C . ASN A 1 95 ? -10.882 -1.948 12.556 1.00 86.31 95 ASN A C 1
ATOM 745 O O . ASN A 1 95 ? -11.139 -2.928 11.848 1.00 86.31 95 ASN A O 1
ATOM 749 N N . PRO A 1 96 ? -11.779 -0.977 12.820 1.00 80.25 96 PRO A N 1
ATOM 750 C CA . PRO A 1 96 ? -13.153 -0.980 12.314 1.00 80.25 96 PRO A CA 1
ATOM 751 C C . PRO A 1 96 ? -13.275 -0.623 10.827 1.00 80.25 96 PRO A C 1
ATOM 753 O O . PRO A 1 96 ? -12.399 0.105 10.291 1.00 80.25 96 PRO A O 1
#

Foldseek 3Di:
DVVVVVVVVVVVVVVVPDDDPPDPDQPPAAFEEEEEFAQQPPDPCNCVRVVVLVVVVVVCVVHSHDYDYHYPVRDDPPPCVPGPYYHYYDDDPPRD

=== Feature glossary ===
Legend for the data blocks above and below:

— What the protein is —

The amino-acid sequence is the protein's primary structure: the linear order of residues from the N-terminus to the C-terminus, written in one-letter code. Everything else here — the 3D coordinates, the secondary structure, the domain annotations — is ultimately a consequence of this string.

Functional annotations link the protein to curated databases. InterPro entries identify conserved domains and families by matching the sequence against member-database signatures (Pfam, PROSITE, CDD, …). Gene Ontology (GO) terms describe molecular function, biological process, and cellular component in a controlled vocabulary. CATH places the structure in a hierarchical fold classification (Class/Architecture/Topology/Homologous-superfamily). The organism is the source species.

— Where its atoms are —

Atomic coordinates in PDBx/mmCIF format — the same representation the Protein Data Bank distributes. Each line of the _atom_site loop places one backbone atom in Cartesian space (units: ångströms, origin: arbitrary).

The six renders are orthographic views along the three Cartesian axes in both directions. Representation (cartoon, sticks, or surface) and color scheme (sequence-rainbow or by-chain) vary across proteins so the training set covers all the common visualization conventions.

— Local backbone conformation —

Eight-state secondary structure (DSSP): H is the canonical α-helix, G the tighter 3₁₀-helix, I the wider π-helix; E/B are β-structure, T and S are turns and bends, and '-' is everything else. DSSP derives these from the pattern of main-chain N–H···O=C hydrogen bonds, not from the sequence.

Three-state secondary structure (P-SEA) collapses the eight DSSP classes into helix (a), strand (b), and coil (c). P-SEA assigns these from Cα geometry alone — distances and angles — without requiring backbone oxygens, so it works on any Cα trace.

φ (phi) and ψ (psi) are the two rotatable backbone dihedrals per residue: φ is the C(i-1)–N–Cα–C torsion, ψ is the N–Cα–C–N(i+1) torsion, both in degrees on (−180°, 180°]. α-helical residues cluster near (−60°, −45°); β-strand residues near (−120°, +130°). A Ramachandran plot is simply a scatter of (φ, ψ) for every residue.

— Global shape and packing —

The geometric summary reports three shape descriptors. Rg (radius of gyration) measures how spread out the Cα atoms are about their centre of mass; compact globular proteins have small Rg, elongated or unfolded ones large. Cα contacts (<8 Å, |i−j|>4) count long-range residue pairs in spatial proximity — high for tightly packed folds, near zero for rods or random coil. The bounding-box extents give the protein's footprint along x, y, z in Å.

SASA measures how much of the protein is reachable by solvent. It is computed by rolling a water-sized probe over the atomic surface and summing the exposed area (Å²). Per-residue SASA distinguishes core (buried, low SASA) from surface (exposed, high SASA) residues; total SASA is a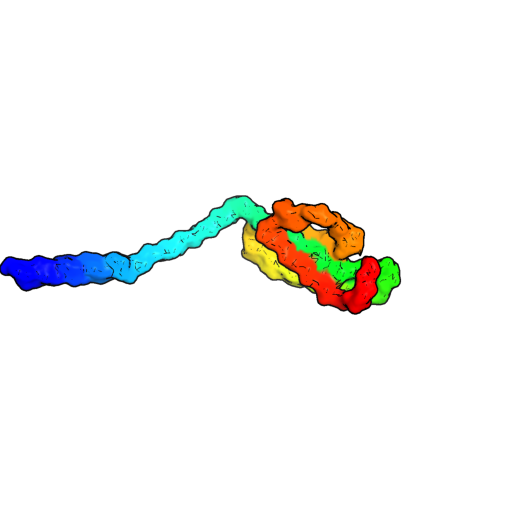 whole-molecule size measure.

Plot images: a contact map (which residues are close in 3D, as an N×N binary image), a Ramachandran scatter (backbone torsion angles, revealing secondary-structure composition at a glance), and — for AlphaFold structures — a PAE heatmap (pairwise prediction confidence).

— Structural neighborhood —

A 3Di character summarizes, for each residue, the relative orientation of the Cα frame of its nearest spatial neighbor. Because it encodes fold topology rather than chemistry, 3Di alignments detect remote structural similarity that sequence alignment misses.

The Foldseek neighbor list gives the closest experimentally determined structures in the PDB, ranked by structural alignment. TM-score near 1 means near-identical fold; near 0.3 means only rough topology match. This is how one finds what a novel AlphaFold prediction most resembles in the solved-structure universe.

— Confidence and disorder —

For AlphaFold models, the B-factor field carries pLDDT — the model's own estimate of local accuracy on a 0–100 scale. Regions with pLDDT<50 should be treated as essentially unmodeled; they often correspond to intrinsically disordered segments.

Crystallographic B-factors measure how much each atom's electron density is smeared out, in Å². They rise in mobile loops and surface residues and fall in the buried interior. In AlphaFold models t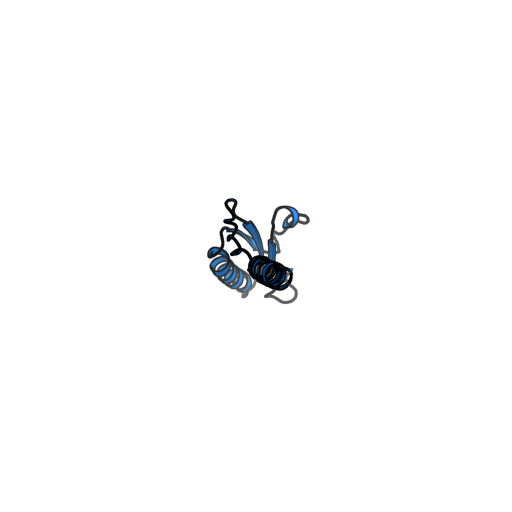his column is repurposed to hold pLDDT instead.

Predicted Aligned Error (PAE) is an AlphaFold confidence matrix: entry (i, j) is the expected error in the position of residue j, in ångströms, when the prediction is superimposed on the true structure at residue i. Low PAE within a block of residues means that block is internally rigid and well-predicted; high PAE between two blocks means their relative placement is uncertain even if each block individually is confident.